Protein AF-A0AAV3TDZ9-F1 (afdb_monomer_lite)

Sequence (48 aa):
MSDDDLEGISWDEFFEAFEENNLAMVYQEVTSGGEESRFAKLVSRDDA

pLDDT: mean 86.0, std 11.52, range [44.59, 94.81]

Organism: NCBI:txid926360

Foldseek 3Di:
DDPPPDDDDDPVVVVVVCVVQQKDKDDDQADPVRHGDPDIDIDHPVVD

Radius of gyration: 15.16 Å; chains: 1; bounding box: 36×25×34 Å

Structure (mmCIF, N/CA/C/O backbone):
data_AF-A0AAV3TDZ9-F1
#
_entry.id   AF-A0AAV3TDZ9-F1
#
loop_
_atom_site.group_PDB
_atom_site.id
_atom_site.type_symbol
_atom_site.label_atom_id
_atom_site.label_alt_id
_atom_site.label_comp_id
_atom_site.label_asym_id
_atom_site.label_entity_id
_atom_site.label_seq_id
_atom_site.pdbx_PDB_ins_code
_atom_site.Cartn_x
_atom_site.Cartn_y
_atom_site.Cartn_z
_atom_site.occupancy
_atom_site.B_iso_or_equiv
_atom_site.auth_seq_id
_atom_site.auth_comp_id
_atom_site.auth_asym_id
_atom_site.auth_atom_id
_atom_site.pdbx_PDB_model_num
ATOM 1 N N . MET A 1 1 ? 30.585 5.041 -1.814 1.00 44.59 1 MET A N 1
ATOM 2 C CA . MET A 1 1 ? 29.310 4.579 -1.233 1.00 44.59 1 MET A CA 1
ATOM 3 C C . MET A 1 1 ? 28.448 4.254 -2.429 1.00 44.59 1 MET A C 1
ATOM 5 O O . MET A 1 1 ? 28.084 5.180 -3.137 1.00 44.59 1 MET A O 1
ATOM 9 N N . SER A 1 2 ? 28.351 2.971 -2.767 1.00 50.03 2 SER A N 1
ATOM 10 C CA . SER A 1 2 ? 27.810 2.512 -4.047 1.00 50.03 2 SER A CA 1
ATOM 11 C C . SER A 1 2 ? 26.298 2.375 -3.932 1.00 50.03 2 SER A C 1
ATOM 13 O O . SER A 1 2 ? 25.815 1.429 -3.325 1.00 50.03 2 SER A O 1
ATOM 15 N N . ASP A 1 3 ? 25.593 3.351 -4.487 1.00 60.38 3 ASP A N 1
ATOM 16 C CA . ASP A 1 3 ? 24.149 3.325 -4.758 1.00 60.38 3 ASP A 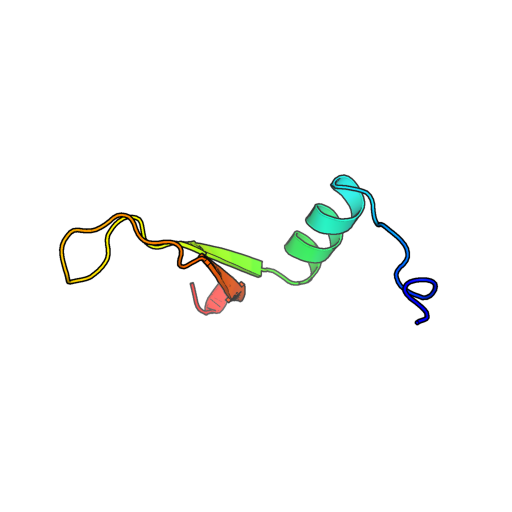CA 1
ATOM 17 C C . ASP A 1 3 ? 23.876 2.740 -6.168 1.00 60.38 3 ASP A C 1
ATOM 19 O O . ASP A 1 3 ? 22.824 2.947 -6.748 1.00 60.38 3 ASP A O 1
ATOM 23 N N . ASP A 1 4 ? 24.865 2.052 -6.753 1.00 57.84 4 ASP A N 1
ATOM 24 C CA . ASP A 1 4 ? 24.959 1.743 -8.193 1.00 57.84 4 ASP A CA 1
ATOM 25 C C . ASP A 1 4 ? 24.323 0.393 -8.589 1.00 57.84 4 ASP A C 1
ATOM 27 O O . ASP A 1 4 ? 24.308 0.042 -9.760 1.00 57.84 4 ASP A O 1
ATOM 31 N N . ASP A 1 5 ? 23.801 -0.375 -7.627 1.00 70.50 5 ASP A N 1
ATOM 32 C CA . ASP A 1 5 ? 23.292 -1.743 -7.851 1.00 70.50 5 ASP A CA 1
ATOM 33 C C . ASP A 1 5 ? 21.755 -1.836 -7.891 1.00 70.50 5 ASP A C 1
ATOM 35 O O . ASP A 1 5 ? 21.204 -2.922 -8.071 1.00 70.50 5 ASP A O 1
ATOM 39 N N . LEU A 1 6 ? 21.037 -0.725 -7.691 1.00 75.69 6 LEU A N 1
ATOM 40 C CA . LEU A 1 6 ? 19.575 -0.726 -7.721 1.00 75.69 6 LEU A CA 1
ATOM 41 C C . LEU A 1 6 ? 19.077 -0.178 -9.058 1.00 75.69 6 LEU A C 1
ATOM 43 O O . LEU A 1 6 ? 19.042 1.030 -9.289 1.00 75.69 6 LEU A O 1
ATOM 47 N N . GLU A 1 7 ? 18.688 -1.085 -9.946 1.00 81.75 7 GLU A N 1
ATOM 48 C CA . GLU A 1 7 ? 18.080 -0.719 -11.218 1.00 81.75 7 GLU A CA 1
ATOM 49 C C . GLU A 1 7 ? 16.635 -0.263 -10.978 1.00 81.75 7 GLU A C 1
ATOM 51 O O . GLU A 1 7 ? 15.829 -0.954 -10.349 1.00 81.75 7 GLU A O 1
ATOM 56 N N . GLY A 1 8 ? 16.317 0.954 -11.418 1.00 85.69 8 GLY A N 1
ATOM 57 C CA . GLY A 1 8 ? 14.965 1.484 -11.317 1.00 85.69 8 GLY A CA 1
ATOM 58 C C . GLY A 1 8 ? 14.035 0.721 -12.253 1.00 85.69 8 GLY A C 1
ATOM 59 O O . GLY A 1 8 ? 14.288 0.664 -13.452 1.00 85.69 8 GLY A O 1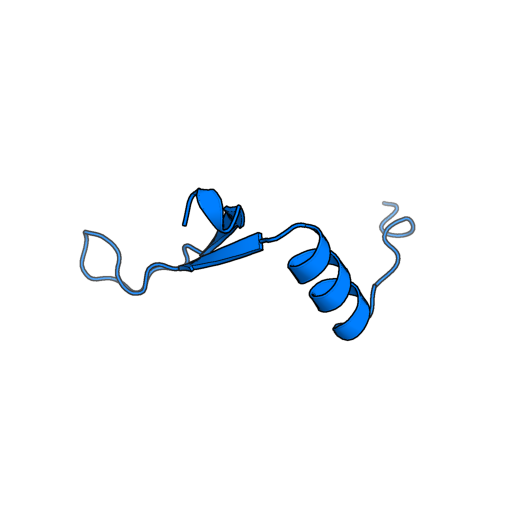
ATOM 60 N N . ILE A 1 9 ? 12.950 0.179 -11.713 1.00 90.94 9 ILE A N 1
ATOM 61 C CA . ILE A 1 9 ? 11.895 -0.449 -12.511 1.00 90.94 9 ILE A CA 1
ATOM 62 C C . ILE A 1 9 ? 10.821 0.568 -12.890 1.00 90.94 9 ILE A C 1
ATOM 64 O O . ILE A 1 9 ? 10.618 1.582 -12.208 1.00 90.94 9 ILE A O 1
ATOM 68 N N . SER A 1 10 ? 10.109 0.293 -13.978 1.00 93.50 10 SER A N 1
ATOM 69 C CA . SER A 1 10 ? 8.935 1.075 -14.353 1.00 93.50 10 SER A CA 1
ATOM 70 C C . SER A 1 10 ? 7.724 0.752 -13.466 1.00 93.50 10 SER A C 1
ATOM 72 O O . SER A 1 10 ? 7.656 -0.289 -12.812 1.00 93.50 10 SER A O 1
ATOM 74 N N . TRP A 1 11 ? 6.748 1.667 -13.424 1.00 92.81 11 TRP A N 1
ATOM 75 C CA . TRP A 1 11 ? 5.509 1.440 -12.670 1.00 92.81 11 TRP A CA 1
ATOM 76 C C . TRP A 1 11 ? 4.729 0.235 -13.202 1.00 92.81 11 TRP A C 1
ATOM 78 O O . TRP A 1 11 ? 4.177 -0.514 -12.404 1.00 92.81 11 TRP A O 1
ATOM 88 N N . ASP A 1 12 ? 4.714 0.021 -14.518 1.00 94.75 12 ASP A N 1
ATOM 89 C CA . ASP A 1 12 ? 4.084 -1.148 -15.135 1.00 94.75 12 ASP A CA 1
ATOM 90 C C . ASP A 1 12 ? 4.707 -2.464 -14.643 1.00 94.75 12 ASP A C 1
ATOM 92 O O . ASP A 1 12 ? 3.975 -3.347 -14.205 1.00 94.75 12 ASP A O 1
ATOM 96 N N . GLU A 1 13 ? 6.042 -2.569 -14.611 1.00 94.44 13 GLU A N 1
ATOM 97 C CA . GLU A 1 13 ? 6.746 -3.754 -14.085 1.00 94.44 13 GLU A CA 1
ATOM 98 C C . GLU A 1 13 ? 6.455 -3.988 -12.599 1.00 94.44 13 GLU A C 1
ATOM 100 O O . GLU A 1 13 ? 6.264 -5.123 -12.159 1.00 94.44 13 GLU A O 1
ATOM 105 N N . PHE A 1 14 ? 6.374 -2.911 -11.816 1.00 91.44 14 PHE A N 1
ATOM 106 C CA . PHE A 1 14 ? 5.991 -3.006 -10.412 1.00 91.44 14 PHE A CA 1
ATOM 107 C C . PHE A 1 14 ? 4.577 -3.577 -10.249 1.00 91.44 14 PHE A C 1
ATOM 109 O O . PHE A 1 14 ? 4.374 -4.480 -9.435 1.00 91.44 14 PHE A O 1
ATOM 116 N N . PHE A 1 15 ? 3.597 -3.068 -11.004 1.00 92.12 15 PHE A N 1
ATOM 117 C CA . PHE A 1 15 ? 2.215 -3.544 -10.917 1.00 92.12 15 PHE A CA 1
ATOM 118 C C . PHE A 1 15 ? 2.056 -4.968 -11.458 1.00 92.12 15 PHE A C 1
ATOM 120 O O . PHE A 1 15 ? 1.307 -5.742 -10.865 1.00 92.12 15 PHE A O 1
ATOM 127 N N . GLU A 1 16 ? 2.793 -5.343 -12.506 1.00 94.81 16 GLU A N 1
ATOM 128 C CA . GLU A 1 16 ? 2.824 -6.717 -13.017 1.00 94.81 16 GLU A CA 1
ATOM 129 C C . GLU A 1 16 ? 3.321 -7.691 -11.941 1.00 94.81 16 GLU A C 1
ATOM 131 O O . GLU A 1 16 ? 2.616 -8.641 -11.598 1.00 94.81 16 GLU A O 1
ATOM 136 N N . ALA A 1 17 ? 4.468 -7.405 -11.315 1.00 91.50 17 ALA A N 1
ATOM 137 C CA . ALA A 1 17 ? 4.991 -8.216 -10.218 1.00 91.50 17 ALA A CA 1
ATOM 138 C C . ALA A 1 17 ? 4.048 -8.228 -8.998 1.00 91.50 17 ALA A C 1
ATOM 140 O O . ALA A 1 17 ? 3.896 -9.256 -8.335 1.00 91.50 17 ALA A O 1
ATOM 141 N N . PHE A 1 18 ? 3.395 -7.103 -8.694 1.00 92.62 18 PHE A N 1
ATOM 142 C CA . PHE A 1 18 ? 2.430 -6.989 -7.5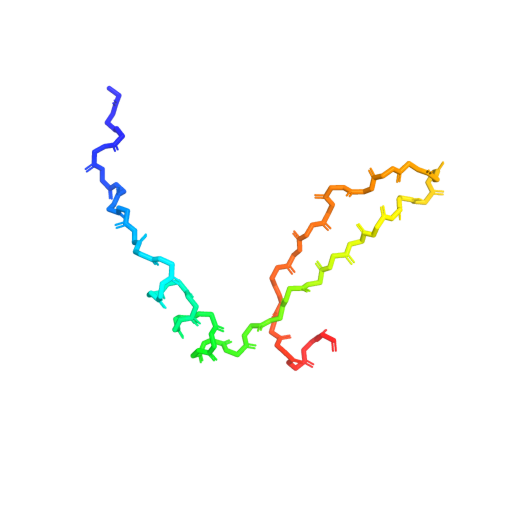99 1.00 92.62 18 PHE A CA 1
ATOM 143 C C . PHE A 1 18 ? 1.199 -7.886 -7.805 1.00 92.62 18 PHE A C 1
ATOM 145 O O . PHE A 1 18 ? 0.764 -8.564 -6.867 1.00 92.62 18 PHE A O 1
ATOM 152 N N . GLU A 1 19 ? 0.650 -7.914 -9.021 1.00 92.31 19 GLU A N 1
ATOM 153 C CA . GLU A 1 19 ? -0.474 -8.784 -9.376 1.00 92.31 19 GLU A CA 1
ATOM 154 C C . GLU A 1 19 ? -0.056 -10.253 -9.491 1.00 92.31 19 GLU A C 1
ATOM 156 O O . GLU A 1 19 ? -0.773 -11.119 -8.986 1.00 92.31 19 GLU A O 1
ATOM 161 N N . GLU A 1 20 ? 1.113 -10.542 -10.071 1.00 94.19 20 GLU A N 1
ATOM 162 C CA . GLU A 1 20 ? 1.663 -11.902 -10.178 1.00 94.19 20 GLU A CA 1
ATOM 163 C C . GLU A 1 20 ? 1.843 -12.548 -8.798 1.00 94.19 20 GLU A C 1
ATOM 165 O O . GLU A 1 20 ? 1.480 -13.706 -8.588 1.00 94.19 20 GLU A O 1
ATOM 170 N N . ASN A 1 21 ? 2.334 -11.777 -7.825 1.00 92.19 21 ASN A N 1
ATOM 171 C CA . ASN A 1 21 ? 2.509 -12.234 -6.447 1.00 92.19 21 ASN A CA 1
ATOM 172 C C . ASN A 1 21 ? 1.204 -12.195 -5.627 1.00 92.19 21 ASN A C 1
ATOM 174 O O . ASN A 1 21 ? 1.229 -12.451 -4.422 1.00 92.19 21 ASN A O 1
ATOM 178 N N . ASN A 1 22 ? 0.066 -11.890 -6.265 1.00 93.12 22 ASN A N 1
ATOM 179 C CA . ASN A 1 22 ? -1.263 -11.819 -5.659 1.00 93.12 22 ASN A CA 1
ATOM 180 C C . ASN A 1 22 ? -1.268 -10.948 -4.387 1.00 93.12 22 ASN A C 1
ATOM 182 O O . ASN A 1 22 ? -1.804 -11.350 -3.354 1.00 93.12 22 ASN A O 1
ATOM 186 N N . LEU A 1 23 ? -0.639 -9.769 -4.440 1.00 94.06 23 LEU A N 1
ATOM 187 C CA . LEU A 1 23 ? -0.486 -8.878 -3.289 1.00 94.06 23 LEU A CA 1
ATOM 188 C C . LEU A 1 23 ? -1.668 -7.904 -3.143 1.00 94.06 23 LEU A C 1
ATOM 190 O O . LEU A 1 23 ? -2.339 -7.517 -4.104 1.00 94.06 23 LEU A O 1
ATOM 194 N N . ALA A 1 24 ? -1.931 -7.509 -1.901 1.00 92.56 24 ALA A N 1
ATOM 195 C CA . ALA A 1 24 ? -2.890 -6.497 -1.486 1.00 92.56 24 ALA A CA 1
ATOM 196 C C . ALA A 1 24 ? -2.183 -5.457 -0.616 1.00 92.56 24 ALA A C 1
ATOM 198 O O . ALA A 1 24 ? -1.350 -5.790 0.227 1.00 92.56 24 ALA A O 1
ATOM 199 N N . MET A 1 25 ? -2.530 -4.187 -0.800 1.00 91.38 25 MET A N 1
ATOM 200 C CA . MET A 1 25 ? -2.026 -3.095 0.026 1.00 91.38 25 MET A CA 1
ATOM 201 C C . MET A 1 25 ? -3.059 -2.764 1.101 1.00 91.38 25 MET A C 1
ATOM 203 O O . MET A 1 25 ? -4.107 -2.193 0.808 1.00 91.38 25 MET A O 1
ATOM 207 N N . VAL A 1 26 ? -2.754 -3.106 2.350 1.00 91.38 26 VAL A N 1
ATOM 208 C CA . VAL A 1 26 ? -3.552 -2.707 3.512 1.00 91.38 26 VAL A CA 1
ATOM 209 C C . VAL A 1 26 ? -2.962 -1.421 4.065 1.00 91.38 26 VAL A C 1
ATOM 211 O O . VAL A 1 26 ? -1.765 -1.343 4.350 1.00 91.38 26 VAL A O 1
ATOM 214 N N . TYR A 1 27 ? -3.806 -0.411 4.228 1.00 91.69 27 TYR A N 1
ATOM 215 C CA . TYR A 1 27 ? -3.423 0.866 4.810 1.00 91.69 27 TYR A CA 1
ATOM 216 C C . TYR A 1 27 ? -4.345 1.214 5.971 1.00 91.69 27 TYR A C 1
ATOM 218 O O . TYR A 1 27 ? -5.493 0.775 6.041 1.00 91.69 27 TYR A O 1
ATOM 226 N N . GLN A 1 28 ? -3.817 1.992 6.905 1.00 92.12 28 GLN A N 1
ATOM 227 C CA . GLN A 1 28 ? -4.587 2.551 8.004 1.00 92.12 28 GLN A CA 1
ATOM 228 C C . GLN A 1 28 ? -4.672 4.062 7.800 1.00 92.12 28 GLN A C 1
ATOM 230 O O . GLN A 1 28 ? -3.654 4.696 7.554 1.00 92.12 28 GLN A O 1
ATOM 235 N N . GLU A 1 29 ? -5.867 4.639 7.917 1.00 88.06 29 GLU A N 1
ATOM 236 C CA . GLU A 1 29 ? -6.062 6.092 7.783 1.00 88.06 29 GLU A CA 1
ATOM 237 C C . GLU A 1 29 ? -5.730 6.836 9.078 1.00 88.06 29 GLU A C 1
ATOM 239 O O . GLU A 1 29 ? -5.119 7.901 9.056 1.00 88.06 29 GLU A O 1
ATOM 244 N N . VAL A 1 30 ? -6.105 6.261 10.223 1.00 89.94 30 VAL A N 1
ATOM 245 C CA . VAL A 1 30 ? -6.014 6.917 11.530 1.00 89.94 30 VAL A CA 1
ATOM 246 C C . VAL A 1 30 ? -5.380 5.973 12.547 1.00 89.94 30 VAL A C 1
ATOM 248 O O . VAL A 1 30 ? -5.748 4.800 12.636 1.00 89.94 30 VAL A O 1
ATOM 251 N N . THR A 1 31 ? -4.412 6.470 13.312 1.00 85.94 31 THR A N 1
ATOM 252 C CA . THR A 1 31 ? -3.793 5.728 14.413 1.00 85.94 31 THR A CA 1
ATOM 253 C C . THR A 1 31 ? -4.774 5.600 15.579 1.00 85.94 31 THR A C 1
ATOM 255 O O . THR A 1 31 ? -5.735 6.358 15.701 1.00 85.94 31 THR A O 1
ATOM 258 N N . SER A 1 32 ? -4.512 4.696 16.522 1.00 84.31 32 SER A N 1
ATOM 259 C CA . SER A 1 32 ? -5.334 4.584 17.737 1.00 84.31 32 SER A CA 1
ATOM 260 C C . SER A 1 32 ? -5.394 5.879 18.570 1.00 84.31 32 SER A C 1
ATOM 262 O O . SER A 1 32 ? -6.266 6.007 19.425 1.00 84.31 32 SER A O 1
ATOM 264 N N . GLY A 1 33 ? -4.475 6.826 18.336 1.00 84.56 33 GLY A N 1
ATOM 265 C CA . G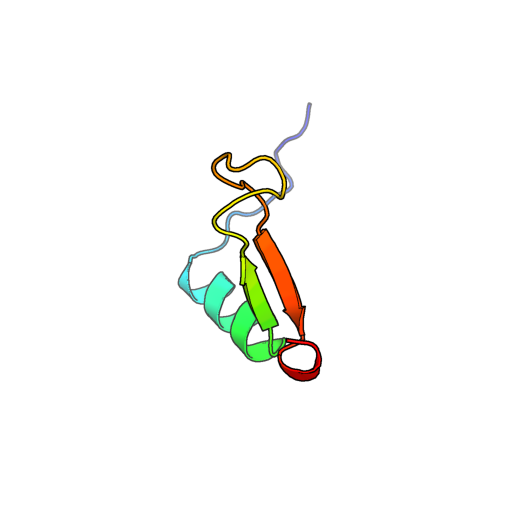LY A 1 33 ? -4.442 8.150 18.962 1.00 84.56 33 GLY A CA 1
ATOM 266 C C . GLY A 1 33 ? -5.255 9.229 18.238 1.00 84.56 33 GLY A C 1
ATOM 267 O O . GLY A 1 33 ? -5.314 10.353 18.727 1.00 84.56 33 GLY A O 1
ATOM 268 N N . GLY A 1 34 ? -5.891 8.913 17.103 1.00 86.50 34 GLY A N 1
ATOM 269 C CA . GLY A 1 34 ? -6.653 9.881 16.304 1.00 86.50 34 GLY A CA 1
ATOM 270 C C . GLY A 1 34 ? -5.812 10.69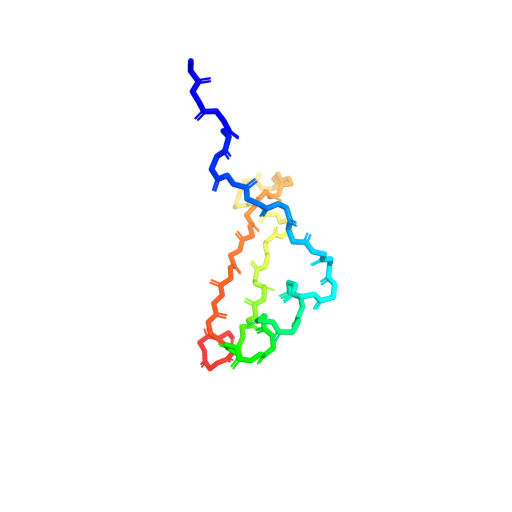1 15.309 1.00 86.50 34 GLY A C 1
ATOM 271 O O . GLY A 1 34 ? -6.327 11.635 14.716 1.00 86.50 34 GLY A O 1
ATOM 272 N N . GLU A 1 35 ? -4.537 10.344 15.127 1.00 88.75 35 GLU A N 1
ATOM 273 C CA . GLU A 1 35 ? -3.615 11.020 14.204 1.00 88.75 35 GLU A CA 1
ATOM 274 C C . GLU A 1 35 ? -3.621 10.342 12.827 1.00 88.75 35 GLU A C 1
ATOM 276 O O . GLU A 1 35 ? -3.907 9.151 12.731 1.00 88.75 35 GLU A O 1
ATOM 281 N N . GLU A 1 36 ? -3.263 11.064 11.762 1.00 86.62 36 GLU A N 1
ATOM 282 C CA . GLU A 1 36 ? -3.095 10.471 10.427 1.00 86.62 36 GLU A CA 1
ATOM 283 C C . GLU A 1 36 ? -2.033 9.361 10.458 1.00 86.62 36 GLU A C 1
ATOM 285 O O . GLU A 1 36 ? -0.886 9.572 10.869 1.00 86.62 36 GLU A O 1
ATOM 290 N N . SER A 1 37 ? -2.414 8.157 10.033 1.00 89.25 37 SER A N 1
ATOM 291 C CA . SER A 1 37 ? -1.520 7.004 10.033 1.00 89.25 37 SER A CA 1
ATOM 292 C C . SER A 1 37 ? -0.694 6.953 8.749 1.00 89.25 37 SER A C 1
ATOM 294 O O . SER A 1 37 ? -1.161 7.236 7.649 1.00 89.25 37 SER A O 1
ATOM 296 N N . ARG A 1 38 ? 0.583 6.594 8.899 1.00 89.69 38 ARG A N 1
ATOM 297 C CA . ARG A 1 38 ? 1.526 6.372 7.787 1.00 89.69 38 ARG A CA 1
ATOM 298 C C . ARG A 1 38 ? 1.754 4.889 7.524 1.00 89.69 38 ARG A C 1
ATOM 300 O O . ARG A 1 38 ? 2.734 4.509 6.887 1.00 89.69 38 ARG A O 1
ATOM 307 N N . PHE A 1 39 ? 0.895 4.046 8.087 1.00 90.31 39 PHE A N 1
ATOM 308 C CA . PHE A 1 39 ? 1.023 2.611 7.966 1.00 90.31 39 PHE A CA 1
ATOM 309 C C . PHE A 1 39 ? 0.439 2.141 6.636 1.00 90.31 39 PHE A C 1
ATOM 311 O O . PHE A 1 39 ? -0.762 2.257 6.390 1.00 90.31 39 PHE A O 1
ATOM 318 N N . ALA A 1 40 ? 1.302 1.556 5.813 1.00 90.69 40 ALA A N 1
ATOM 319 C CA . ALA A 1 40 ? 0.924 0.782 4.647 1.00 90.69 40 ALA A CA 1
ATOM 320 C C . ALA A 1 40 ? 1.736 -0.512 4.631 1.00 90.69 40 ALA A C 1
ATOM 322 O O . ALA A 1 40 ? 2.946 -0.501 4.872 1.00 90.69 40 ALA A O 1
ATOM 323 N N . LYS A 1 41 ? 1.068 -1.629 4.356 1.00 92.19 41 LYS A N 1
ATOM 324 C CA . LYS A 1 41 ? 1.678 -2.953 4.297 1.00 92.19 41 LYS A CA 1
ATOM 325 C C . LYS A 1 41 ? 1.185 -3.686 3.061 1.00 92.19 41 LYS A C 1
ATOM 327 O O . LYS A 1 41 ? -0.008 -3.685 2.777 1.00 92.19 41 LYS A O 1
ATOM 332 N N . LEU A 1 42 ? 2.108 -4.347 2.370 1.00 92.31 42 LEU A N 1
ATOM 333 C CA . LEU A 1 42 ? 1.770 -5.321 1.341 1.00 92.31 42 LEU A CA 1
ATOM 334 C C . LEU A 1 42 ? 1.612 -6.694 2.002 1.00 92.31 42 LEU A C 1
ATOM 336 O O . LEU A 1 42 ? 2.516 -7.159 2.700 1.00 92.31 42 LEU A O 1
ATOM 340 N N . VAL A 1 43 ? 0.451 -7.308 1.830 1.00 92.56 43 VAL A N 1
ATOM 341 C CA . VAL A 1 43 ? 0.121 -8.658 2.303 1.00 92.56 43 VAL A CA 1
ATOM 342 C C . VAL A 1 43 ? -0.343 -9.497 1.121 1.00 92.56 43 VAL A C 1
ATOM 344 O O . VAL A 1 43 ? -0.708 -8.950 0.085 1.00 92.56 43 VAL A O 1
ATOM 347 N N . SER A 1 44 ? -0.336 -10.818 1.246 1.00 91.44 44 SER A N 1
ATOM 348 C CA . SER A 1 44 ? -0.991 -11.671 0.252 1.00 91.44 44 SER A CA 1
ATOM 349 C C . SER A 1 44 ? -2.493 -11.381 0.243 1.00 91.44 44 SER A C 1
ATOM 351 O O . SER A 1 44 ? -3.079 -11.196 1.307 1.00 91.44 44 SER A O 1
ATOM 353 N N . ARG A 1 45 ? -3.136 -11.374 -0.928 1.00 89.06 45 ARG A N 1
ATOM 354 C CA . ARG A 1 45 ? -4.592 -11.169 -1.069 1.00 89.06 45 ARG A CA 1
ATOM 355 C C . ARG A 1 45 ? -5.418 -12.203 -0.301 1.00 89.06 45 ARG A C 1
ATOM 357 O O . ARG A 1 45 ? -6.527 -11.886 0.098 1.00 89.06 45 ARG A O 1
ATOM 364 N N . ASP A 1 46 ? -4.881 -13.397 -0.061 1.00 86.81 46 ASP A N 1
ATOM 365 C CA . ASP A 1 46 ? -5.510 -14.409 0.800 1.00 86.81 46 ASP A CA 1
ATOM 366 C C . ASP A 1 46 ? -5.508 -14.045 2.299 1.00 86.81 46 ASP A C 1
ATOM 368 O O . ASP A 1 46 ? -6.318 -14.576 3.053 1.00 86.81 46 ASP A O 1
ATOM 372 N N . ASP A 1 47 ? -4.601 -13.166 2.736 1.00 81.06 47 ASP A N 1
ATOM 373 C CA . ASP A 1 47 ? -4.429 -12.738 4.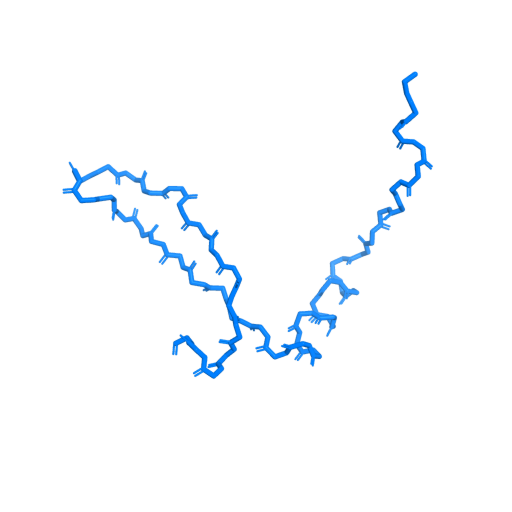137 1.00 81.06 47 ASP A CA 1
ATOM 374 C C . ASP A 1 47 ? -5.060 -11.352 4.405 1.00 81.06 47 ASP A C 1
ATOM 376 O O . ASP A 1 47 ? -5.024 -10.860 5.534 1.00 81.06 47 ASP A O 1
ATOM 380 N N . ALA A 1 48 ? -5.584 -10.708 3.353 1.00 67.50 48 ALA A N 1
ATOM 381 C CA . ALA A 1 48 ? -6.132 -9.351 3.359 1.00 67.50 48 ALA A CA 1
ATOM 382 C C . ALA A 1 48 ? -7.604 -9.288 3.789 1.00 67.50 48 ALA A C 1
ATOM 384 O O . ALA A 1 48 ? -8.387 -10.195 3.422 1.00 67.50 48 ALA A O 1
#

Secondary structure (DSSP, 8-state):
---TT-PPPPHHHHHHHHHHTTEEEEE-SB-TTSSBP--EEEEETTT-